Protein AF-H2YG01-F1 (afdb_monomer_lite)

InterPro domains:
  IPR002659 Glycosyl transferase, family 31 [PF01762] (1-134)

Secondary structure (DSSP, 8-state):
-HHHHHHS-TTSEEEEE-TT-EE-HHHHHHHHHHHHHHSPPPPSS--GGGSPPEEESS-EES-BPPP--TTSTT---TTT---SSBPSEE-SSEEEEEHHHHHHHHTTGGGS---S-HHHIIIIIIHHHTT--TTSEEE-TT-SSGGGTEE---TTHHHHHHHHHHHHHHHHHTTT------

Radius of gyration: 18.82 Å; chains: 1; bounding box: 49×39×58 Å

Foldseek 3Di:
DVCCLVPPDQQDKDKDFDPQWDFPVVLVVVLVVVLVVPQDPCDPDNDLARFWAKAQLQDKDQKDFAACDPVDPSHDHCVLPVDRIQHTWRQDGMIMGTSNLQVLLVVCVVVHDDDPRVRSSRNTVSSVVSVHHNVSYDYRDSDPHSCVRIPGGDVCVVVVVVVVVVVVVVVCVVPVDPPDDD

pLDDT: mean 83.7, std 13.43, range [32.69, 97.12]

Sequence (182 aa):
MDWVVRNIPSNFLFSTCDDNMVLNLDNFIMSITETVNRQKPASSTCEIADVFPFICVFSFRRSDPPSRDTNNPWSVHSQLYPPNVLPAHCQGGFYTTSVSTIRLVIEKATLTKVMSLDAVWISGIMRQKAGMDANSVIAAPAIDYPGELVRYVEQDIPNAMRKYWTKYSENLSKHNAFVRLR

Structure (mmCIF, N/CA/C/O backbone):
data_AF-H2YG01-F1
#
_entry.id   AF-H2YG01-F1
#
loop_
_atom_site.group_PDB
_atom_site.id
_atom_site.type_symbol
_atom_site.label_atom_id
_atom_site.label_alt_id
_atom_site.label_comp_id
_atom_site.label_asym_id
_atom_site.label_entity_id
_atom_site.label_seq_id
_atom_site.pdbx_PDB_ins_code
_atom_site.Cartn_x
_atom_site.Cartn_y
_atom_site.Cartn_z
_atom_site.occupancy
_atom_site.B_iso_or_equiv
_atom_site.auth_seq_id
_atom_site.auth_comp_id
_atom_site.auth_asym_id
_atom_site.auth_atom_id
_atom_site.pdbx_PDB_model_num
ATOM 1 N N . MET A 1 1 ? 2.442 -12.593 2.479 1.00 88.75 1 MET A N 1
ATOM 2 C CA . MET A 1 1 ? 1.528 -12.153 3.562 1.00 88.75 1 MET A CA 1
ATOM 3 C C . MET A 1 1 ? 0.838 -13.297 4.310 1.00 88.75 1 MET A C 1
ATOM 5 O O . MET A 1 1 ? 0.364 -13.048 5.407 1.00 88.75 1 MET A O 1
ATOM 9 N N . ASP A 1 2 ? 0.817 -14.538 3.800 1.00 91.38 2 ASP A N 1
ATOM 10 C CA . ASP A 1 2 ? 0.228 -15.696 4.510 1.00 91.38 2 ASP A CA 1
ATOM 11 C C . ASP A 1 2 ? 0.788 -15.888 5.936 1.00 91.38 2 ASP A C 1
ATOM 13 O O . ASP A 1 2 ? 0.030 -16.081 6.882 1.00 91.38 2 ASP A O 1
ATOM 17 N N . TRP A 1 3 ? 2.101 -15.696 6.122 1.00 94.38 3 TRP A N 1
ATOM 18 C CA . TRP A 1 3 ? 2.726 -15.721 7.449 1.00 94.38 3 TRP A CA 1
ATOM 19 C C . TRP A 1 3 ? 2.089 -14.728 8.437 1.00 94.38 3 TRP A C 1
ATOM 21 O O . TRP A 1 3 ? 1.821 -15.099 9.576 1.00 94.38 3 TRP A O 1
ATOM 31 N N . VAL A 1 4 ? 1.785 -13.497 8.006 1.00 93.75 4 VAL A N 1
ATOM 32 C CA . VAL A 1 4 ? 1.165 -12.467 8.864 1.00 93.75 4 VAL A CA 1
ATOM 33 C C . VAL A 1 4 ? -0.209 -12.933 9.333 1.00 93.75 4 VAL A C 1
ATOM 35 O O . VAL A 1 4 ? -0.510 -12.883 10.518 1.00 93.75 4 VAL A O 1
ATOM 38 N N . VAL A 1 5 ? -1.019 -13.462 8.417 1.00 93.94 5 VAL A N 1
ATOM 39 C CA . VAL A 1 5 ? -2.387 -13.916 8.711 1.00 93.94 5 VAL A CA 1
ATOM 40 C C . VAL A 1 5 ? -2.413 -15.113 9.665 1.00 93.94 5 VAL A C 1
ATOM 42 O O . VAL A 1 5 ? -3.367 -15.266 10.431 1.00 93.94 5 VAL A O 1
ATOM 45 N N . ARG A 1 6 ? -1.380 -15.962 9.637 1.00 95.31 6 ARG A N 1
ATOM 46 C CA . ARG A 1 6 ? -1.274 -17.139 10.511 1.00 95.31 6 ARG A CA 1
ATOM 47 C C . ARG A 1 6 ? -0.712 -16.833 11.895 1.00 95.31 6 ARG A C 1
ATOM 49 O O . ARG A 1 6 ? -1.054 -17.543 12.832 1.00 95.31 6 ARG A O 1
ATOM 56 N N . ASN A 1 7 ? 0.147 -15.821 12.015 1.00 97.12 7 ASN A N 1
ATOM 57 C CA . ASN A 1 7 ? 0.942 -15.606 13.228 1.00 97.12 7 ASN A CA 1
ATOM 58 C C . ASN A 1 7 ? 0.605 -14.314 13.976 1.00 97.12 7 ASN A C 1
ATOM 60 O O . ASN A 1 7 ? 0.961 -14.189 15.144 1.00 97.12 7 ASN A O 1
ATOM 64 N N . ILE A 1 8 ? -0.064 -13.355 13.334 1.00 96.06 8 ILE A N 1
ATOM 65 C CA . ILE A 1 8 ? -0.371 -12.055 13.931 1.00 96.06 8 ILE A CA 1
ATOM 66 C C . ILE A 1 8 ? -1.879 -11.960 14.214 1.00 96.06 8 ILE A C 1
ATOM 68 O O . ILE A 1 8 ? -2.687 -12.312 13.346 1.00 96.06 8 ILE A O 1
ATOM 72 N N . PRO A 1 9 ? -2.297 -11.489 15.406 1.00 94.06 9 PRO A N 1
ATOM 73 C CA . PRO A 1 9 ? -3.710 -11.320 15.723 1.00 94.06 9 PRO A CA 1
ATOM 74 C C . PRO A 1 9 ? -4.421 -10.357 14.763 1.00 94.06 9 PRO A C 1
ATOM 76 O O . PRO A 1 9 ? -3.862 -9.359 14.314 1.00 94.06 9 PRO A O 1
ATOM 79 N N . SER A 1 10 ? -5.691 -10.643 14.465 1.00 89.25 10 SER A N 1
ATOM 80 C CA . SER A 1 10 ? -6.473 -9.888 13.469 1.00 89.25 10 SER A CA 1
ATOM 81 C C . SER A 1 10 ? -6.698 -8.408 13.810 1.00 89.25 10 SER A C 1
AT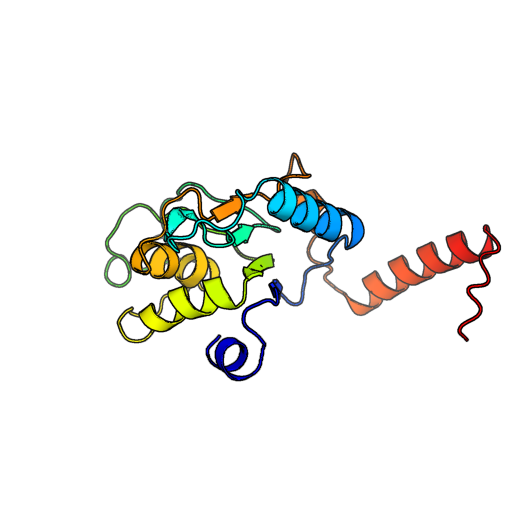OM 83 O O . SER A 1 10 ? -6.914 -7.609 12.902 1.00 89.25 10 SER A O 1
ATOM 85 N N . ASN A 1 11 ? -6.615 -8.042 15.091 1.00 87.25 11 ASN A N 1
ATOM 86 C CA . ASN A 1 11 ? -6.782 -6.679 15.598 1.00 87.25 11 ASN A CA 1
ATOM 87 C C . ASN A 1 11 ? -5.486 -5.845 15.577 1.00 87.25 11 ASN A C 1
ATOM 89 O O . ASN A 1 11 ? -5.469 -4.742 16.116 1.00 87.25 11 ASN A O 1
ATOM 93 N N . PHE A 1 12 ? -4.401 -6.361 14.997 1.00 93.75 12 PHE A N 1
ATOM 94 C CA . PHE A 1 12 ? -3.147 -5.627 14.834 1.00 93.75 12 PHE A CA 1
ATOM 95 C C . PHE A 1 12 ? -3.084 -4.941 13.470 1.00 93.75 12 PHE A C 1
ATOM 97 O O . PHE A 1 12 ? -3.775 -5.317 12.517 1.00 93.75 12 PHE A O 1
ATOM 104 N N . LEU A 1 13 ? -2.201 -3.949 13.372 1.00 94.06 13 LEU A N 1
ATOM 105 C CA . LEU A 1 13 ? -1.810 -3.359 12.099 1.00 94.06 13 LEU A CA 1
ATOM 106 C C . LEU A 1 13 ? -0.650 -4.143 11.481 1.00 94.06 13 LEU A C 1
ATOM 108 O O . LEU A 1 13 ? 0.249 -4.625 12.169 1.00 94.06 13 LEU A O 1
ATOM 112 N N . PHE A 1 14 ? -0.681 -4.241 10.162 1.00 94.38 14 PHE A N 1
ATOM 113 C CA . PHE A 1 14 ? 0.395 -4.713 9.315 1.00 94.38 14 PHE A CA 1
ATOM 114 C C . PHE A 1 14 ? 0.958 -3.522 8.542 1.00 94.38 14 PHE A C 1
ATOM 116 O O . PHE A 1 14 ? 0.211 -2.798 7.888 1.00 94.38 14 PHE A O 1
ATOM 123 N N . SER A 1 15 ? 2.278 -3.370 8.557 1.00 93.62 15 SER A N 1
ATOM 124 C CA . SER A 1 15 ? 2.981 -2.380 7.744 1.00 93.62 15 SER A CA 1
ATOM 125 C C . SER A 1 15 ? 4.077 -3.067 6.946 1.00 93.62 15 SER A C 1
ATOM 127 O O . SER A 1 15 ? 4.724 -3.987 7.446 1.00 93.62 15 SER A O 1
ATOM 129 N N . THR A 1 16 ? 4.296 -2.601 5.723 1.00 91.69 16 THR A N 1
ATOM 130 C CA . THR A 1 16 ? 5.446 -2.984 4.902 1.00 91.69 16 THR A CA 1
ATOM 131 C C . THR A 1 16 ? 6.163 -1.740 4.426 1.00 91.69 16 THR A C 1
ATOM 133 O O . THR A 1 16 ? 5.537 -0.699 4.219 1.00 91.69 16 THR A O 1
ATOM 136 N N . CYS A 1 17 ? 7.472 -1.865 4.269 1.00 89.25 17 CYS A N 1
ATOM 137 C CA . CYS A 1 17 ? 8.375 -0.772 3.974 1.00 89.25 17 CYS A CA 1
ATOM 138 C C . CYS A 1 17 ? 9.535 -1.312 3.139 1.00 89.25 17 CYS A C 1
ATOM 140 O O . CYS A 1 17 ? 10.057 -2.381 3.463 1.00 89.25 17 CYS A O 1
ATOM 142 N N . ASP A 1 18 ? 9.936 -0.574 2.111 1.00 86.94 18 ASP A N 1
ATOM 143 C CA . ASP A 1 18 ? 11.202 -0.818 1.426 1.00 86.94 18 ASP A CA 1
ATOM 144 C C . ASP A 1 18 ? 12.354 -0.529 2.398 1.00 86.94 18 ASP A C 1
ATOM 146 O O . ASP A 1 18 ? 12.253 0.322 3.287 1.00 86.94 18 ASP A O 1
ATOM 150 N N . ASP A 1 19 ? 13.459 -1.252 2.259 1.00 85.25 19 ASP A N 1
ATOM 151 C CA . ASP A 1 19 ? 14.594 -1.145 3.177 1.00 85.25 19 ASP A CA 1
ATOM 152 C C . ASP A 1 19 ? 15.344 0.184 3.057 1.00 85.25 19 ASP A C 1
ATOM 154 O O . ASP A 1 19 ? 16.091 0.538 3.958 1.00 85.25 19 ASP A O 1
ATOM 158 N N . ASN A 1 20 ? 15.103 0.949 1.997 1.00 79.50 20 ASN A N 1
ATOM 159 C CA . ASN A 1 20 ? 15.734 2.229 1.715 1.00 79.50 20 ASN A CA 1
ATOM 160 C C . ASN A 1 20 ? 14.915 3.444 2.178 1.00 79.50 20 ASN A C 1
ATOM 162 O O . ASN A 1 20 ? 15.154 4.555 1.720 1.00 79.50 20 ASN A O 1
ATOM 166 N N . MET A 1 21 ? 13.957 3.265 3.082 1.00 79.69 21 MET A N 1
ATOM 167 C CA . MET A 1 21 ? 13.022 4.315 3.489 1.00 79.69 21 MET A CA 1
ATOM 168 C C . MET A 1 21 ? 13.253 4.736 4.942 1.00 79.69 21 MET A C 1
ATOM 170 O O . MET A 1 21 ? 13.434 3.895 5.823 1.00 79.69 21 MET A O 1
ATOM 174 N N . VAL A 1 22 ? 13.182 6.041 5.222 1.00 79.81 22 VAL A N 1
ATOM 175 C CA . VAL A 1 22 ? 13.195 6.570 6.594 1.00 79.81 22 VAL A CA 1
ATOM 176 C C . VAL A 1 22 ? 11.828 7.155 6.923 1.00 79.81 22 VAL A C 1
ATOM 178 O O . VAL A 1 22 ? 11.348 8.062 6.249 1.00 79.81 22 VAL A O 1
ATOM 181 N N . LEU A 1 23 ? 11.202 6.659 7.986 1.00 80.81 23 LEU A N 1
ATOM 182 C CA . LEU A 1 23 ? 9.857 7.063 8.392 1.00 80.81 23 LEU A CA 1
ATOM 183 C C . LEU A 1 23 ? 9.897 8.101 9.522 1.00 80.81 23 LEU A C 1
ATOM 185 O O . LEU A 1 23 ? 10.588 7.913 10.525 1.00 80.81 23 LEU A O 1
ATOM 189 N N . ASN A 1 24 ? 9.094 9.159 9.408 1.00 83.31 24 ASN A N 1
ATOM 190 C CA . ASN A 1 24 ? 8.748 10.002 10.549 1.00 83.31 24 ASN A CA 1
ATOM 191 C C . ASN A 1 24 ? 7.654 9.313 11.383 1.00 83.31 24 ASN A C 1
ATOM 193 O O . ASN A 1 24 ? 6.474 9.355 11.027 1.00 83.31 24 ASN A O 1
ATOM 197 N N . LEU A 1 25 ? 8.054 8.670 12.484 1.00 83.75 25 LEU A N 1
ATOM 198 C CA . LEU A 1 25 ? 7.148 7.882 13.323 1.00 83.75 25 LEU A CA 1
ATOM 199 C C . LEU A 1 25 ? 6.029 8.712 13.962 1.00 83.75 25 LEU A C 1
ATOM 201 O O . LEU A 1 25 ? 4.904 8.223 14.022 1.00 83.75 25 LEU A O 1
ATOM 205 N N . ASP A 1 26 ? 6.293 9.951 14.378 1.00 84.31 26 ASP A N 1
ATOM 206 C CA . ASP A 1 26 ? 5.276 10.793 15.022 1.00 84.31 26 ASP A CA 1
ATOM 207 C C . ASP A 1 26 ? 4.147 11.123 14.038 1.00 84.31 26 ASP A C 1
ATOM 209 O O . ASP A 1 26 ? 2.970 10.871 14.313 1.00 84.31 26 ASP A O 1
ATOM 213 N N . ASN A 1 27 ? 4.505 11.577 12.833 1.00 85.06 27 ASN A N 1
ATOM 214 C CA . ASN A 1 27 ? 3.526 11.863 11.781 1.00 85.06 27 ASN A CA 1
ATOM 215 C C . ASN A 1 27 ? 2.791 10.590 11.324 1.00 85.06 27 ASN A C 1
ATOM 217 O O . ASN A 1 27 ? 1.603 10.631 10.984 1.00 85.06 27 ASN A O 1
ATOM 221 N N . PHE A 1 28 ? 3.478 9.445 11.316 1.00 88.19 28 PHE A N 1
ATOM 222 C CA . PHE A 1 28 ? 2.865 8.164 10.981 1.00 88.19 28 PHE A CA 1
ATOM 223 C C . PHE A 1 28 ? 1.828 7.733 12.027 1.00 88.19 28 PHE A C 1
ATOM 225 O O . PHE A 1 28 ? 0.712 7.355 11.665 1.00 88.19 28 PHE A O 1
ATOM 232 N N . ILE A 1 29 ? 2.148 7.854 13.318 1.00 89.81 29 ILE A N 1
ATOM 233 C CA . ILE A 1 29 ? 1.218 7.574 14.421 1.00 89.81 29 ILE A CA 1
ATOM 234 C C . ILE A 1 29 ? 0.010 8.511 14.352 1.00 89.81 29 ILE A C 1
ATOM 236 O O . ILE A 1 29 ? -1.125 8.052 14.501 1.00 89.81 29 ILE A O 1
ATOM 240 N N . MET A 1 30 ? 0.224 9.800 14.071 1.00 88.31 30 MET A N 1
ATOM 241 C CA . MET A 1 30 ? -0.867 10.755 13.857 1.00 88.31 30 MET A CA 1
ATOM 242 C C . MET A 1 30 ? -1.771 10.328 12.694 1.00 88.31 30 MET A C 1
ATOM 244 O O . MET A 1 30 ? -2.988 10.294 12.855 1.00 88.31 30 MET A O 1
ATOM 248 N N . SER A 1 31 ? -1.188 9.910 11.566 1.00 88.62 31 SER A N 1
ATOM 249 C CA . SER A 1 31 ? -1.932 9.443 10.386 1.00 88.62 31 SER A CA 1
ATOM 250 C C . SER A 1 31 ? -2.790 8.206 10.676 1.00 88.62 31 SER A C 1
ATOM 252 O O . SER A 1 31 ? -3.944 8.127 10.242 1.00 88.62 31 SER A O 1
ATOM 254 N N . ILE A 1 32 ? -2.253 7.239 11.429 1.00 91.00 32 ILE A N 1
ATOM 255 C CA . ILE A 1 32 ? -3.011 6.062 11.879 1.00 91.00 32 ILE A CA 1
ATOM 256 C C . ILE A 1 32 ? -4.147 6.493 12.805 1.00 91.00 32 ILE A C 1
ATOM 258 O O . ILE A 1 32 ? -5.289 6.095 12.593 1.00 91.00 32 ILE A O 1
ATOM 262 N N . THR A 1 33 ? -3.840 7.311 13.812 1.00 91.06 33 THR A N 1
ATOM 263 C CA . THR A 1 33 ? -4.806 7.758 14.827 1.00 91.06 33 THR A CA 1
ATOM 264 C C . THR A 1 33 ? -5.973 8.495 14.182 1.00 91.06 33 THR A C 1
ATOM 266 O O . THR A 1 33 ? -7.132 8.226 14.484 1.00 91.06 33 THR A O 1
ATOM 269 N N . GLU A 1 34 ? -5.685 9.383 13.236 1.00 90.19 34 GLU A N 1
ATOM 270 C CA . GLU A 1 34 ? -6.706 10.091 12.480 1.00 90.19 34 GLU A CA 1
ATOM 271 C C . GLU A 1 34 ? -7.557 9.146 11.624 1.00 90.19 34 GLU A C 1
ATOM 273 O O . GLU A 1 34 ? -8.778 9.287 11.584 1.00 90.19 34 GLU A O 1
ATOM 278 N N . THR A 1 35 ? -6.943 8.146 10.987 1.00 90.00 35 THR A N 1
ATOM 279 C CA . THR A 1 35 ? -7.685 7.137 10.217 1.00 90.00 35 THR A CA 1
ATOM 280 C C . THR A 1 35 ? -8.624 6.334 11.115 1.00 90.00 35 THR A C 1
ATOM 282 O O . THR A 1 35 ? -9.787 6.152 10.764 1.00 90.00 35 THR A O 1
ATOM 285 N N . VAL A 1 36 ? -8.151 5.909 12.291 1.00 88.31 36 VAL A N 1
ATOM 286 C CA . VAL A 1 36 ? -8.964 5.209 13.299 1.00 88.31 36 VAL A CA 1
ATOM 287 C C . VAL A 1 36 ? -10.129 6.087 13.758 1.00 88.31 36 VAL A C 1
ATOM 289 O O . VAL A 1 36 ? -11.264 5.627 13.767 1.00 88.31 36 VAL A O 1
ATOM 292 N N . ASN A 1 37 ? -9.882 7.361 14.068 1.00 87.69 37 ASN A N 1
ATOM 293 C CA . ASN A 1 37 ? -10.919 8.289 14.533 1.00 87.69 37 ASN A CA 1
ATOM 294 C C . ASN A 1 37 ? -11.983 8.594 13.469 1.00 87.69 37 ASN A C 1
ATOM 296 O O . ASN A 1 37 ? -13.122 8.910 13.808 1.00 87.69 37 ASN A O 1
ATOM 300 N N . ARG A 1 38 ? -11.620 8.527 12.183 1.00 85.31 38 ARG A N 1
ATOM 301 C CA . ARG A 1 38 ? -12.547 8.707 11.057 1.00 85.31 38 ARG A CA 1
ATOM 302 C C . ARG A 1 38 ? -13.345 7.442 10.737 1.00 85.31 38 ARG A C 1
ATOM 304 O O . ARG A 1 38 ? -14.335 7.536 10.010 1.00 85.31 38 ARG A O 1
ATOM 311 N N . GLN A 1 39 ? -12.930 6.272 11.227 1.00 78.88 39 GLN A N 1
ATOM 312 C CA . GLN A 1 39 ? -13.690 5.049 11.006 1.00 78.88 39 GLN A CA 1
ATOM 313 C C . GLN A 1 39 ? -15.030 5.122 11.732 1.00 78.88 39 GLN A C 1
ATOM 315 O O . GLN A 1 39 ? -15.127 5.548 12.884 1.00 78.88 39 GLN A O 1
ATOM 320 N N . LYS A 1 40 ? -16.085 4.687 11.040 1.00 71.81 40 LYS A N 1
ATOM 321 C CA . LYS A 1 40 ? -17.387 4.518 11.675 1.00 71.81 40 LYS A CA 1
ATOM 322 C C . LYS A 1 40 ? -17.283 3.429 12.750 1.00 71.81 40 LYS A C 1
ATOM 324 O O . LYS A 1 40 ? -16.489 2.498 12.592 1.00 71.81 40 LYS A O 1
ATOM 329 N N . PRO A 1 41 ? -18.083 3.515 13.826 1.00 68.00 41 PRO A N 1
ATOM 330 C CA . PRO A 1 41 ? -18.206 2.418 14.775 1.00 68.00 41 PRO A CA 1
ATOM 331 C C . PRO A 1 41 ? -18.548 1.130 14.029 1.00 68.00 41 PRO A C 1
ATOM 333 O O . PRO A 1 41 ? -19.344 1.169 13.089 1.00 68.00 41 PRO A O 1
ATOM 336 N N . ALA A 1 42 ? -17.963 0.009 14.457 1.00 61.88 42 ALA A N 1
ATOM 337 C CA . ALA A 1 42 ? -18.247 -1.290 13.866 1.00 61.88 42 ALA A CA 1
ATOM 338 C C . ALA A 1 42 ? -19.765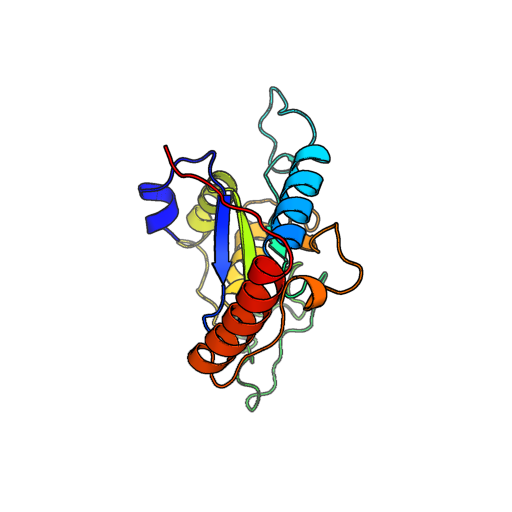 -1.527 13.838 1.00 61.88 42 ALA A C 1
ATOM 340 O O . ALA A 1 42 ? -20.422 -1.541 14.884 1.00 61.88 42 ALA A O 1
ATOM 341 N N . SER A 1 43 ? -20.320 -1.672 12.636 1.00 62.50 43 SER A N 1
ATOM 342 C CA . SER A 1 43 ? -21.713 -2.055 12.464 1.00 62.50 43 SER A CA 1
ATOM 343 C C . SER A 1 43 ? -21.925 -3.480 12.987 1.00 62.50 43 SER A C 1
ATOM 345 O O . SER A 1 43 ? -21.024 -4.321 12.963 1.00 62.50 43 SER A O 1
ATOM 347 N N . SER A 1 44 ? -23.146 -3.776 13.444 1.00 62.78 44 SER A N 1
ATOM 348 C CA . SER A 1 44 ? -23.569 -5.155 13.738 1.00 62.78 44 SER A CA 1
ATOM 349 C C . SER A 1 44 ? -23.499 -6.077 12.508 1.00 62.78 44 SER A C 1
ATOM 351 O O . SER A 1 44 ? -23.418 -7.296 12.652 1.00 62.78 44 SER A O 1
ATOM 353 N N . THR A 1 45 ? -23.487 -5.498 11.304 1.00 63.12 45 THR A N 1
ATOM 354 C CA . THR A 1 45 ? -23.169 -6.159 10.039 1.00 63.12 45 THR A CA 1
ATOM 355 C C . THR A 1 45 ? -21.731 -5.816 9.652 1.00 63.12 45 THR A C 1
ATOM 357 O O . THR A 1 45 ? -21.396 -4.651 9.493 1.00 63.12 45 THR A O 1
ATOM 360 N N . CYS A 1 46 ? -20.856 -6.815 9.505 1.00 62.75 46 CYS A N 1
ATOM 361 C CA . CYS A 1 46 ? -19.507 -6.579 8.983 1.00 62.75 46 CYS A CA 1
ATOM 362 C C . CYS A 1 46 ? -19.601 -6.350 7.470 1.00 62.75 46 CYS A C 1
ATOM 364 O O . CYS A 1 46 ? -19.608 -7.305 6.691 1.00 62.75 46 CYS A O 1
ATOM 366 N N . GLU A 1 47 ? -19.739 -5.094 7.052 1.00 69.12 47 GLU A N 1
ATOM 367 C CA . GLU A 1 47 ? -19.728 -4.746 5.637 1.00 69.12 47 GLU A CA 1
ATOM 368 C C . GLU A 1 47 ? -18.290 -4.580 5.148 1.00 69.12 47 GLU A C 1
ATOM 370 O O . GLU A 1 47 ? -17.413 -4.089 5.855 1.00 69.12 47 GLU A O 1
ATOM 375 N N . ILE A 1 48 ? -18.033 -4.956 3.893 1.00 67.69 48 ILE A N 1
ATOM 376 C CA . ILE A 1 48 ? -16.721 -4.737 3.263 1.00 67.69 48 ILE A CA 1
ATOM 377 C C . ILE A 1 48 ? -16.360 -3.238 3.241 1.00 67.69 48 ILE A C 1
ATOM 379 O O . ILE A 1 48 ? -15.183 -2.892 3.227 1.00 67.69 48 ILE A O 1
ATOM 383 N N . ALA A 1 49 ? -17.356 -2.349 3.285 1.00 66.25 49 ALA A N 1
ATOM 384 C CA . ALA A 1 49 ? -17.164 -0.906 3.403 1.00 66.25 49 ALA A CA 1
ATOM 385 C C . ALA A 1 49 ? -16.585 -0.462 4.765 1.00 66.25 49 ALA A C 1
ATOM 387 O O . ALA A 1 49 ? -16.029 0.631 4.850 1.00 66.25 49 ALA A O 1
ATOM 388 N N . ASP A 1 50 ? -16.669 -1.305 5.800 1.00 72.44 50 ASP A N 1
ATOM 389 C CA . ASP A 1 50 ? -16.209 -1.004 7.162 1.00 72.44 50 ASP A CA 1
ATOM 390 C C . ASP A 1 50 ? -14.780 -1.506 7.441 1.00 72.44 50 ASP A C 1
ATOM 392 O O . ASP A 1 50 ? -14.255 -1.340 8.545 1.00 72.44 50 ASP A O 1
ATOM 396 N N . VAL A 1 51 ? -14.116 -2.130 6.460 1.00 85.25 51 VAL A N 1
ATOM 397 C CA . VAL A 1 51 ? -12.746 -2.634 6.638 1.00 85.25 51 VAL A CA 1
ATOM 398 C C . VAL A 1 51 ? -11.756 -1.489 6.834 1.00 85.25 51 VAL A C 1
ATOM 400 O O . VAL A 1 51 ? -11.867 -0.420 6.231 1.00 85.25 51 VAL A O 1
ATOM 403 N N . PHE A 1 52 ? -10.733 -1.726 7.656 1.00 91.44 52 PHE A N 1
ATOM 404 C CA . PHE A 1 52 ? -9.643 -0.768 7.807 1.00 91.44 52 PHE A CA 1
ATOM 405 C C . PHE A 1 52 ? -8.930 -0.570 6.458 1.00 91.44 52 PHE A C 1
ATOM 407 O O . PHE A 1 52 ? -8.522 -1.567 5.846 1.00 91.44 52 PHE A O 1
ATOM 414 N N . PRO A 1 53 ? -8.771 0.672 5.967 1.00 93.75 53 PRO A N 1
ATOM 415 C CA . PRO A 1 53 ? -8.254 0.909 4.627 1.00 93.75 53 PRO A CA 1
ATOM 416 C C . PRO A 1 53 ? -6.762 0.572 4.522 1.00 93.75 53 PRO A C 1
ATOM 418 O O . PRO A 1 53 ? -6.049 0.418 5.517 1.00 93.75 53 PRO A O 1
ATOM 421 N N . PHE A 1 54 ? -6.263 0.485 3.293 1.00 95.50 54 PHE A N 1
ATOM 422 C CA . PHE A 1 54 ? -4.837 0.654 3.032 1.00 95.50 54 PHE A CA 1
ATOM 423 C C . PHE A 1 54 ? -4.487 2.137 3.141 1.00 95.50 54 PHE A C 1
ATOM 425 O O . PHE A 1 54 ? -5.014 2.958 2.393 1.00 95.50 54 PHE A O 1
ATOM 432 N N . ILE A 1 55 ? -3.586 2.476 4.056 1.00 94.19 55 ILE A N 1
ATOM 433 C CA . ILE A 1 55 ? -3.012 3.811 4.183 1.00 94.19 55 ILE A CA 1
ATOM 434 C C . ILE A 1 55 ? -1.710 3.829 3.383 1.00 94.19 55 ILE A C 1
ATOM 436 O O . ILE A 1 55 ? -0.730 3.169 3.744 1.00 94.19 55 ILE A O 1
ATOM 440 N N . CYS A 1 56 ? -1.704 4.583 2.291 1.00 93.25 56 CYS A N 1
ATOM 441 C CA . CYS A 1 56 ? -0.546 4.775 1.435 1.00 93.25 56 CYS A CA 1
ATOM 442 C C . CYS A 1 56 ? 0.334 5.876 2.015 1.00 93.25 56 CYS A C 1
ATOM 444 O O . CYS A 1 56 ? -0.019 7.056 1.976 1.00 93.25 56 CYS A O 1
ATOM 446 N N . VAL A 1 57 ? 1.474 5.468 2.566 1.00 89.81 57 VAL A N 1
ATOM 447 C CA . VAL A 1 57 ? 2.403 6.366 3.256 1.00 89.81 57 VAL A CA 1
ATOM 448 C C . VAL A 1 57 ? 3.366 7.002 2.263 1.00 89.81 57 VAL A C 1
ATOM 450 O O . VAL A 1 57 ? 3.604 8.196 2.356 1.00 89.81 57 VAL A O 1
ATOM 453 N N . PHE A 1 58 ? 3.878 6.242 1.286 1.00 87.12 58 PHE A N 1
ATOM 454 C CA . PHE A 1 58 ? 4.770 6.806 0.270 1.00 87.12 58 PHE A CA 1
ATOM 455 C C . PHE A 1 58 ? 4.026 7.552 -0.836 1.00 87.12 58 PHE A C 1
ATOM 457 O O . PHE A 1 58 ? 4.397 8.671 -1.167 1.00 87.12 58 PHE A O 1
ATOM 464 N N . SER A 1 59 ? 3.000 6.949 -1.443 1.00 88.19 59 SER A N 1
ATOM 465 C CA . SER A 1 59 ? 2.176 7.622 -2.451 1.00 88.19 59 SER A CA 1
ATOM 466 C C . SER A 1 59 ? 0.870 6.871 -2.707 1.00 88.19 59 SER A C 1
ATOM 468 O O . SER A 1 59 ? 0.851 5.645 -2.822 1.00 88.19 59 SER A O 1
ATOM 470 N N . PHE A 1 60 ? -0.233 7.613 -2.808 1.00 92.31 60 PHE A N 1
ATOM 471 C CA . PHE A 1 60 ? -1.527 7.100 -3.253 1.00 92.31 60 PHE A CA 1
ATOM 472 C C . PHE A 1 60 ? -1.753 7.434 -4.725 1.00 92.31 60 PHE A C 1
ATOM 474 O O . PHE A 1 60 ? -1.529 8.565 -5.162 1.00 92.31 60 PHE A O 1
ATOM 481 N N . ARG A 1 61 ? -2.285 6.469 -5.473 1.00 93.62 61 ARG A N 1
ATOM 482 C CA . ARG A 1 61 ? -2.691 6.643 -6.864 1.00 93.62 61 ARG A CA 1
ATOM 483 C C . ARG A 1 61 ? -4.134 6.217 -7.025 1.00 93.62 61 ARG A C 1
ATOM 485 O O . ARG A 1 61 ? -4.478 5.059 -6.800 1.00 93.62 61 ARG A O 1
ATOM 492 N N . ARG A 1 62 ? -4.991 7.154 -7.445 1.00 93.94 62 ARG A N 1
ATOM 493 C CA . ARG A 1 62 ? -6.404 6.860 -7.739 1.00 93.94 62 ARG A CA 1
ATOM 494 C C . ARG A 1 62 ? -6.543 5.950 -8.959 1.00 93.94 62 ARG A C 1
ATOM 496 O O . ARG A 1 62 ? -7.424 5.097 -8.991 1.00 93.94 62 ARG A O 1
ATOM 503 N N . SER A 1 63 ? -5.675 6.156 -9.940 1.00 92.81 63 SER A N 1
ATOM 504 C CA . SER A 1 63 ? -5.566 5.387 -11.172 1.00 92.81 63 SER A CA 1
ATOM 505 C C . SER A 1 63 ? -4.282 5.797 -11.879 1.00 92.81 63 SER A C 1
ATOM 507 O O . SER A 1 63 ? -3.997 6.990 -11.919 1.00 92.81 63 SER A O 1
ATOM 509 N N . ASP A 1 64 ? -3.587 4.849 -12.497 1.00 91.94 64 ASP A N 1
ATOM 510 C CA . ASP A 1 64 ? -2.450 5.124 -13.379 1.00 91.94 64 ASP A CA 1
ATOM 511 C C . ASP A 1 64 ? -2.530 4.237 -14.624 1.00 91.94 64 ASP A C 1
ATOM 513 O O . ASP A 1 64 ? -3.038 3.113 -14.540 1.00 91.94 64 ASP A O 1
ATOM 517 N N . PRO A 1 65 ? -2.012 4.677 -15.780 1.00 93.94 65 PRO A N 1
ATOM 518 C CA . PRO A 1 65 ? -1.752 3.753 -16.868 1.00 93.94 65 PRO A CA 1
ATOM 519 C C . PRO A 1 65 ? -0.635 2.775 -16.448 1.00 93.94 65 PRO A C 1
ATOM 521 O O . PRO A 1 65 ? 0.404 3.210 -15.944 1.00 93.94 65 PRO A O 1
ATOM 524 N N . PRO A 1 66 ? -0.790 1.456 -16.659 1.00 93.75 66 PRO A N 1
ATOM 525 C CA . PRO A 1 66 ? 0.321 0.531 -16.490 1.00 93.75 66 PRO A CA 1
ATOM 526 C C . PRO A 1 66 ? 1.410 0.869 -17.511 1.00 93.75 66 PRO A C 1
ATOM 528 O O . PRO A 1 66 ? 1.127 0.992 -18.705 1.00 93.75 66 PRO A O 1
ATOM 531 N N . SER A 1 67 ? 2.658 0.987 -17.056 1.00 93.88 67 SER A N 1
ATOM 532 C CA . SER A 1 67 ? 3.786 1.180 -17.967 1.00 93.88 67 SER A CA 1
ATOM 533 C C . SER A 1 67 ? 3.888 -0.008 -18.927 1.00 93.88 67 SER A C 1
ATOM 535 O O . SER A 1 67 ? 3.880 -1.165 -18.503 1.00 93.88 67 SER A O 1
ATOM 537 N N . ARG A 1 68 ? 3.947 0.272 -20.231 1.00 93.81 68 ARG A N 1
ATOM 538 C CA . ARG A 1 68 ? 4.109 -0.736 -21.297 1.00 93.81 68 ARG A CA 1
ATOM 539 C C . ARG A 1 68 ? 5.466 -0.647 -21.993 1.00 93.81 68 ARG A C 1
ATOM 541 O O . ARG A 1 68 ? 5.715 -1.397 -22.930 1.00 93.81 68 ARG A O 1
ATOM 548 N N . ASP A 1 69 ? 6.313 0.277 -21.553 1.00 93.88 69 ASP A N 1
ATOM 549 C CA . ASP A 1 69 ? 7.655 0.468 -22.091 1.00 93.88 69 ASP A CA 1
ATOM 550 C C . ASP A 1 69 ? 8.575 -0.649 -21.596 1.00 93.88 69 ASP A C 1
ATOM 552 O O . ASP A 1 69 ? 8.843 -0.743 -20.404 1.00 93.88 69 ASP A O 1
ATOM 556 N N . THR A 1 70 ? 9.088 -1.482 -22.497 1.00 90.12 70 THR A N 1
ATOM 557 C CA . THR A 1 70 ? 9.962 -2.611 -22.144 1.00 90.12 70 THR A CA 1
ATOM 558 C C . THR A 1 70 ? 11.295 -2.189 -21.524 1.00 90.12 70 THR A C 1
ATOM 560 O O . THR A 1 70 ? 11.955 -3.022 -20.911 1.00 90.12 70 THR A O 1
ATOM 563 N N . ASN A 1 71 ? 11.698 -0.920 -21.652 1.00 94.25 71 ASN A N 1
ATOM 564 C CA . ASN A 1 71 ? 12.895 -0.381 -20.997 1.00 94.25 71 ASN A CA 1
ATOM 565 C C . ASN A 1 71 ? 12.627 0.087 -19.561 1.00 94.25 71 ASN A C 1
ATOM 567 O O . ASN A 1 71 ? 13.556 0.425 -18.828 1.00 94.25 71 ASN A O 1
ATOM 571 N N . ASN A 1 72 ? 11.361 0.120 -19.150 1.00 91.69 72 ASN A N 1
ATOM 572 C CA . ASN A 1 72 ? 10.961 0.500 -17.812 1.00 91.69 72 ASN A CA 1
ATOM 573 C C . ASN A 1 72 ? 10.907 -0.755 -16.909 1.00 91.69 72 ASN A C 1
ATOM 575 O O . ASN A 1 72 ? 10.167 -1.696 -17.221 1.00 91.69 72 ASN A O 1
ATOM 579 N N . PRO A 1 73 ? 11.632 -0.783 -15.771 1.00 90.19 73 PRO A N 1
ATOM 580 C CA . PRO A 1 73 ? 11.649 -1.937 -14.865 1.00 90.19 73 PRO A CA 1
ATOM 581 C C . PRO A 1 73 ? 10.284 -2.228 -14.221 1.00 90.19 73 PRO A C 1
ATOM 583 O O . PRO A 1 73 ? 10.036 -3.343 -13.770 1.00 90.19 73 PRO A O 1
ATOM 586 N N . TRP A 1 74 ? 9.378 -1.249 -14.211 1.00 91.50 74 TRP A N 1
ATOM 587 C CA . TRP A 1 74 ? 8.004 -1.374 -13.720 1.00 91.50 74 TRP A CA 1
ATOM 588 C C . TRP A 1 74 ? 6.999 -1.682 -14.838 1.00 91.50 74 TRP A C 1
ATOM 590 O O . TRP A 1 74 ? 5.792 -1.494 -14.663 1.00 91.50 74 TRP A O 1
ATOM 600 N N . SER A 1 75 ? 7.469 -2.112 -16.010 1.00 93.12 75 SER A N 1
ATOM 601 C CA . SER A 1 75 ? 6.585 -2.445 -17.121 1.00 93.12 75 SER A CA 1
ATOM 602 C C . SER A 1 75 ? 5.787 -3.720 -16.873 1.00 93.12 75 SER A C 1
ATOM 604 O O . SER A 1 75 ? 6.244 -4.694 -16.272 1.00 93.12 75 SER A O 1
ATOM 606 N N . VAL A 1 76 ? 4.545 -3.709 -17.349 1.00 91.50 76 VAL A N 1
ATOM 607 C CA . VAL A 1 76 ? 3.636 -4.850 -17.288 1.00 91.50 76 VAL A CA 1
ATOM 608 C C . VAL A 1 76 ? 3.174 -5.145 -18.701 1.00 91.50 76 VAL A C 1
ATOM 610 O O . VAL A 1 76 ? 2.588 -4.290 -19.363 1.00 91.50 76 VAL A O 1
ATOM 613 N N . HIS A 1 77 ? 3.379 -6.370 -19.177 1.00 90.19 77 HIS A N 1
ATOM 614 C CA . HIS A 1 77 ? 2.855 -6.775 -20.479 1.00 90.19 77 HIS A CA 1
ATOM 615 C C . HIS A 1 77 ? 1.322 -6.830 -20.474 1.00 90.19 77 HIS A C 1
ATOM 617 O O . HIS A 1 77 ? 0.700 -7.281 -19.509 1.00 90.19 77 HIS A O 1
ATOM 623 N N . SER A 1 78 ? 0.699 -6.432 -21.585 1.00 90.62 78 SER A N 1
ATOM 624 C CA . SER A 1 78 ? -0.760 -6.493 -21.768 1.00 90.62 78 SER A CA 1
ATOM 625 C C . SER A 1 78 ? -1.319 -7.911 -21.614 1.00 90.62 78 SER A C 1
ATOM 627 O O . SER A 1 78 ? -2.430 -8.086 -21.134 1.00 90.62 78 SER A O 1
ATOM 629 N N . GLN A 1 79 ? -0.531 -8.941 -21.927 1.00 89.62 79 GLN A N 1
ATOM 630 C CA . GLN A 1 79 ? -0.910 -10.339 -21.699 1.00 89.62 79 GLN A CA 1
ATOM 631 C C . GLN A 1 79 ? -0.988 -10.718 -20.208 1.00 89.62 79 GLN A C 1
ATOM 633 O O . GLN A 1 79 ? -1.712 -11.640 -19.840 1.00 89.62 79 GLN A O 1
ATOM 638 N N . LEU A 1 80 ? -0.228 -10.039 -19.341 1.00 87.06 80 LEU A N 1
ATOM 639 C CA . LEU A 1 80 ? -0.247 -10.267 -17.891 1.00 87.06 80 LEU A CA 1
ATOM 640 C C . LEU A 1 80 ? -1.335 -9.441 -17.207 1.00 87.06 80 LEU A C 1
ATOM 642 O O . LEU A 1 80 ? -1.986 -9.928 -16.286 1.00 87.06 80 LEU A O 1
ATOM 646 N N . TYR A 1 81 ? -1.542 -8.215 -17.682 1.00 91.25 81 TYR A N 1
ATOM 647 C CA . TYR A 1 81 ? -2.589 -7.320 -17.213 1.00 91.25 81 TYR A CA 1
ATOM 648 C C . TYR A 1 81 ? -3.212 -6.590 -18.412 1.00 91.25 81 TYR A C 1
ATOM 650 O O . TYR A 1 81 ? -2.675 -5.561 -18.835 1.00 91.25 81 TYR A O 1
ATOM 658 N N . PRO A 1 82 ? -4.312 -7.120 -18.981 1.00 92.06 82 PRO A N 1
ATOM 659 C CA . PRO A 1 82 ? -4.976 -6.528 -20.143 1.00 92.06 82 PRO A CA 1
ATOM 660 C C . PRO A 1 82 ? -5.545 -5.116 -19.946 1.00 92.06 82 PRO A C 1
ATOM 662 O O . PRO A 1 82 ? -5.465 -4.339 -20.896 1.00 92.06 82 PRO A O 1
ATOM 665 N N . PRO A 1 83 ? -6.105 -4.739 -18.775 1.00 93.81 83 PRO A N 1
ATOM 666 C CA . PRO A 1 83 ? -6.682 -3.409 -18.610 1.00 93.81 83 PRO A CA 1
ATOM 667 C C . PRO A 1 83 ? -5.663 -2.287 -18.833 1.00 93.81 83 PRO A C 1
ATOM 669 O O . PRO A 1 83 ? -4.484 -2.414 -18.506 1.00 93.81 83 PRO A O 1
ATOM 672 N N . ASN A 1 84 ? -6.138 -1.155 -19.352 1.00 95.19 84 ASN A N 1
ATOM 673 C CA . ASN A 1 84 ? -5.309 0.024 -19.633 1.00 95.19 84 ASN A CA 1
ATOM 674 C C . ASN A 1 84 ? -5.174 0.978 -18.442 1.00 95.19 84 ASN A C 1
ATOM 676 O O . ASN A 1 84 ? -4.562 2.033 -18.569 1.00 95.19 84 ASN A O 1
ATOM 680 N N . VAL A 1 85 ? -5.761 0.626 -17.300 1.00 95.62 85 VAL A N 1
ATOM 681 C CA . VAL A 1 85 ? -5.777 1.452 -16.096 1.00 95.62 85 VAL A CA 1
ATOM 682 C C . VAL A 1 85 ? -5.581 0.541 -14.896 1.00 95.62 85 VAL A C 1
ATOM 684 O O . VAL A 1 85 ? -6.286 -0.458 -14.758 1.00 95.62 85 VAL A O 1
ATOM 687 N N . LEU A 1 86 ? -4.621 0.883 -14.045 1.00 95.38 86 LEU A N 1
ATOM 688 C CA . LEU A 1 86 ? -4.428 0.271 -12.740 1.00 95.38 86 LEU A CA 1
ATOM 689 C C . LEU A 1 86 ? -5.521 0.759 -11.775 1.00 95.38 86 LEU A C 1
ATOM 691 O O . LEU A 1 86 ? -5.876 1.941 -11.807 1.00 95.38 86 LEU A O 1
ATOM 695 N N . PRO A 1 87 ? -6.046 -0.111 -10.894 1.00 95.94 87 PRO A N 1
ATOM 696 C CA . PRO A 1 87 ? -7.007 0.298 -9.875 1.00 95.94 87 PRO A CA 1
ATOM 697 C C . PRO A 1 87 ? -6.367 1.265 -8.872 1.00 95.94 87 PRO A C 1
ATOM 699 O O . PRO A 1 87 ? -5.143 1.383 -8.804 1.00 95.94 87 PRO A O 1
ATOM 702 N N . ALA A 1 88 ? -7.195 1.907 -8.044 1.00 96.56 88 ALA A N 1
ATOM 703 C CA . ALA A 1 88 ? -6.702 2.687 -6.913 1.00 96.56 88 ALA A CA 1
ATOM 704 C C . ALA A 1 88 ? -5.794 1.821 -6.024 1.00 96.56 88 ALA A C 1
ATOM 706 O O . ALA A 1 88 ? -6.191 0.706 -5.659 1.00 96.56 88 ALA A O 1
ATOM 707 N N . HIS A 1 89 ? -4.594 2.317 -5.721 1.00 95.94 89 HIS A N 1
ATOM 708 C CA . HIS A 1 89 ? -3.534 1.561 -5.056 1.00 95.94 89 HIS A CA 1
ATOM 709 C C . HIS A 1 89 ? -2.552 2.473 -4.306 1.00 95.94 89 HIS A C 1
ATOM 711 O O . HIS A 1 89 ? -2.464 3.679 -4.556 1.00 95.94 89 HIS A O 1
ATOM 717 N N . CYS A 1 90 ? -1.777 1.869 -3.408 1.00 94.56 90 CYS A N 1
ATOM 718 C CA . CYS A 1 90 ? -0.555 2.460 -2.884 1.00 94.56 90 CYS A CA 1
ATOM 719 C C . CYS A 1 90 ? 0.586 2.193 -3.857 1.00 94.56 90 CYS A C 1
ATOM 721 O O . CYS A 1 90 ? 0.869 1.042 -4.192 1.00 94.56 90 CYS A O 1
ATOM 723 N N . GLN A 1 91 ? 1.238 3.251 -4.315 1.00 89.06 91 GLN A N 1
ATOM 724 C CA . GLN A 1 91 ? 2.445 3.148 -5.115 1.00 89.06 91 GLN A CA 1
ATOM 725 C C . GLN A 1 91 ? 3.628 2.978 -4.162 1.00 89.06 91 GLN A C 1
ATOM 727 O O . GLN A 1 91 ? 3.896 3.920 -3.433 1.00 89.06 91 GLN A O 1
ATOM 732 N N . GLY A 1 92 ? 4.293 1.811 -4.206 1.00 83.19 92 GLY A N 1
ATOM 733 C CA . GLY A 1 92 ? 5.615 1.473 -3.633 1.00 83.19 92 GLY A CA 1
ATOM 734 C C . GLY A 1 92 ? 5.939 1.930 -2.202 1.00 83.19 92 GLY A C 1
ATOM 735 O O . GLY A 1 92 ? 5.117 2.528 -1.513 1.00 83.19 92 GLY A O 1
ATOM 736 N N . GLY A 1 93 ? 7.165 1.666 -1.748 1.00 85.56 93 GLY A N 1
ATOM 737 C CA . GLY A 1 93 ? 7.782 2.369 -0.626 1.00 85.56 93 GLY A CA 1
ATOM 738 C C . GLY A 1 93 ? 7.270 1.996 0.764 1.00 85.56 93 GLY A C 1
ATOM 739 O O . GLY A 1 93 ? 8.015 1.457 1.572 1.00 85.56 93 GLY A O 1
ATOM 740 N N . PHE A 1 94 ? 6.026 2.349 1.089 1.00 91.06 94 PHE A N 1
ATOM 741 C CA . PHE A 1 94 ? 5.427 2.077 2.393 1.00 91.06 94 PHE A CA 1
ATOM 742 C C . PHE A 1 94 ? 3.899 2.121 2.324 1.00 91.06 94 PHE A C 1
ATOM 744 O O . PHE A 1 94 ? 3.305 3.109 1.872 1.00 91.06 94 PHE A O 1
ATOM 751 N N . TYR A 1 95 ? 3.250 1.098 2.878 1.00 94.00 95 TYR A N 1
ATOM 752 C CA . TYR A 1 95 ? 1.830 1.152 3.228 1.00 94.00 95 TYR A CA 1
ATOM 753 C C . TYR A 1 95 ? 1.534 0.392 4.522 1.00 94.00 95 TYR A C 1
ATOM 755 O O . TYR A 1 95 ? 2.267 -0.515 4.922 1.00 94.00 95 TYR A O 1
ATOM 763 N N . THR A 1 96 ? 0.426 0.754 5.166 1.00 95.06 96 THR A N 1
ATOM 764 C CA . THR A 1 96 ? -0.087 0.067 6.356 1.00 95.06 96 THR A CA 1
ATOM 765 C C . THR A 1 96 ? -1.576 -0.234 6.220 1.00 95.06 96 THR A C 1
ATOM 767 O O . THR A 1 96 ? -2.301 0.469 5.520 1.00 95.06 96 THR A O 1
ATOM 770 N N . THR A 1 97 ? -2.042 -1.303 6.852 1.00 95.62 97 THR A N 1
ATOM 771 C CA . THR A 1 97 ? -3.463 -1.649 6.975 1.00 95.62 97 THR A CA 1
ATOM 772 C C . THR A 1 97 ? -3.662 -2.589 8.170 1.00 95.62 97 THR A C 1
ATOM 774 O O . THR A 1 97 ? -2.715 -2.872 8.897 1.00 95.62 97 THR A O 1
ATOM 777 N N . SER A 1 98 ? -4.869 -3.097 8.402 1.00 94.62 98 SER A N 1
ATOM 778 C CA . SER A 1 98 ? -5.112 -4.085 9.457 1.00 94.62 98 SER A CA 1
ATOM 779 C C . SER A 1 98 ? -4.819 -5.5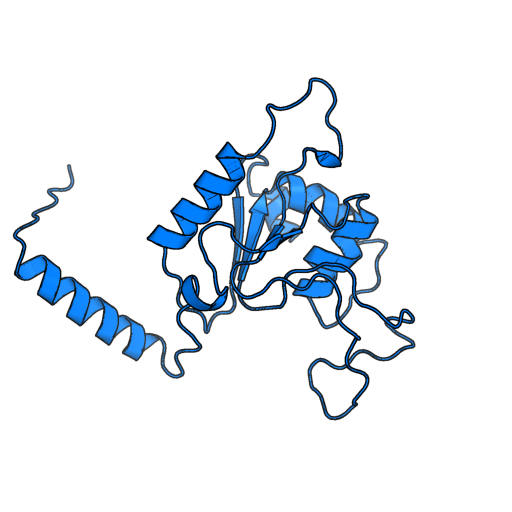17 8.997 1.00 94.62 98 SER A C 1
ATOM 781 O O . SER A 1 98 ? -4.948 -5.861 7.818 1.00 94.62 98 SER A O 1
ATOM 783 N N . VAL A 1 99 ? -4.467 -6.398 9.934 1.00 94.94 99 VAL A N 1
ATOM 784 C CA . VAL A 1 99 ? -4.281 -7.831 9.649 1.00 94.94 99 VAL A CA 1
ATOM 785 C C . VAL A 1 99 ? -5.589 -8.482 9.182 1.00 94.94 99 VAL A C 1
ATOM 787 O O . VAL A 1 99 ? -5.554 -9.376 8.333 1.00 94.94 99 VAL A O 1
ATOM 790 N N . SER A 1 100 ? -6.746 -8.030 9.676 1.00 92.62 100 SER A N 1
ATOM 791 C CA . SER A 1 100 ? -8.050 -8.480 9.176 1.00 92.62 100 SER A CA 1
ATOM 792 C C . SER A 1 100 ? -8.265 -8.100 7.706 1.00 92.62 100 SER A C 1
ATOM 794 O O . SER A 1 100 ? -8.681 -8.955 6.924 1.00 92.62 100 SER A O 1
ATOM 796 N N . THR A 1 101 ? -7.876 -6.892 7.284 1.00 93.88 101 THR A N 1
ATOM 797 C CA . THR A 1 101 ? -7.885 -6.490 5.866 1.00 93.88 101 THR A CA 1
ATOM 798 C C . THR A 1 101 ? -6.960 -7.383 5.036 1.00 93.88 101 THR A C 1
ATOM 800 O O . THR A 1 101 ? -7.375 -7.904 4.000 1.00 93.88 101 THR A O 1
ATOM 803 N N . ILE A 1 102 ? -5.730 -7.646 5.501 1.00 95.31 102 ILE A N 1
ATOM 804 C CA . ILE A 1 102 ? -4.787 -8.538 4.798 1.00 95.31 102 ILE A CA 1
ATOM 805 C C . ILE A 1 102 ? -5.351 -9.951 4.624 1.00 95.31 102 ILE A C 1
ATOM 807 O O . ILE A 1 102 ? -5.143 -10.551 3.569 1.00 95.31 102 ILE A O 1
ATOM 811 N N . ARG A 1 103 ? -6.084 -10.482 5.611 1.00 94.06 103 ARG A N 1
ATOM 812 C CA . ARG A 1 103 ? -6.739 -11.796 5.510 1.00 94.06 103 ARG A CA 1
ATOM 813 C C . ARG A 1 103 ? -7.701 -11.852 4.321 1.00 94.06 103 ARG A C 1
ATOM 815 O O . ARG A 1 103 ? -7.576 -12.747 3.493 1.00 94.06 103 ARG A O 1
ATOM 822 N N . LEU A 1 104 ? -8.577 -10.856 4.187 1.00 92.75 104 LEU A N 1
ATOM 823 C CA . LEU A 1 104 ? -9.535 -10.771 3.077 1.00 92.75 104 LEU A CA 1
ATOM 824 C C . LEU A 1 104 ? -8.837 -10.661 1.712 1.00 92.75 104 LEU A C 1
ATOM 826 O O . LEU A 1 104 ? -9.272 -11.260 0.728 1.00 92.75 104 LEU A O 1
ATOM 830 N N . VAL A 1 105 ? -7.739 -9.901 1.650 1.00 94.06 1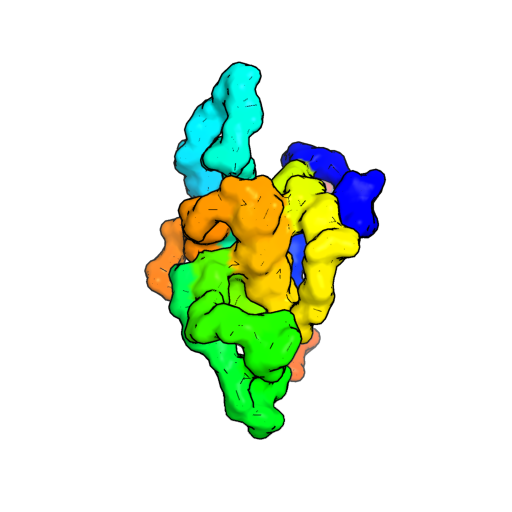05 VAL A N 1
ATOM 831 C CA . VAL A 1 105 ? -6.967 -9.700 0.418 1.00 94.06 105 VAL A CA 1
ATOM 832 C C . VAL A 1 105 ? -6.207 -10.969 0.017 1.00 94.06 105 VAL A C 1
ATOM 834 O O . VAL A 1 105 ? -6.260 -11.373 -1.147 1.00 94.06 105 VAL A O 1
ATOM 837 N N . ILE A 1 106 ? -5.517 -11.630 0.952 1.00 92.62 106 ILE A N 1
ATOM 838 C CA . ILE A 1 106 ? -4.654 -12.778 0.631 1.00 92.62 106 ILE A CA 1
ATOM 839 C C . ILE A 1 106 ? -5.451 -14.030 0.252 1.00 92.62 106 ILE A C 1
ATOM 841 O O . ILE A 1 106 ? -4.962 -14.842 -0.529 1.00 92.62 106 ILE A O 1
ATOM 845 N N . GLU A 1 107 ? -6.698 -14.161 0.711 1.00 91.81 107 GLU A N 1
ATOM 846 C CA . GLU A 1 107 ? -7.621 -15.207 0.249 1.00 91.81 107 GLU A CA 1
ATOM 847 C C . GLU A 1 107 ? -7.854 -15.158 -1.269 1.00 91.81 107 GLU A C 1
ATOM 849 O O . GLU A 1 107 ? -8.188 -16.171 -1.883 1.00 91.81 107 GLU A O 1
ATOM 854 N N . LYS A 1 108 ? -7.644 -13.999 -1.908 1.00 93.00 108 LYS A N 1
ATOM 855 C CA . LYS A 1 108 ? -7.761 -13.844 -3.366 1.00 93.00 108 LYS A CA 1
ATOM 856 C C . LYS A 1 108 ? -6.477 -14.181 -4.119 1.00 93.00 108 LYS A C 1
ATOM 858 O O . LYS A 1 108 ? -6.516 -14.253 -5.350 1.00 93.00 108 LYS A O 1
ATOM 863 N N . ALA A 1 109 ? -5.361 -14.414 -3.428 1.00 88.69 109 ALA A N 1
ATOM 864 C CA . ALA A 1 109 ? -4.070 -14.683 -4.059 1.00 88.69 109 ALA A CA 1
ATOM 865 C C . ALA A 1 109 ? -4.054 -16.010 -4.828 1.00 88.69 109 ALA A C 1
ATOM 867 O O . ALA A 1 109 ? -3.486 -16.077 -5.912 1.00 88.69 109 ALA A O 1
ATOM 868 N N . THR A 1 110 ? -4.737 -17.045 -4.329 1.00 84.44 110 THR A N 1
ATOM 869 C CA . THR A 1 110 ? -4.820 -18.362 -4.994 1.00 84.44 110 THR A CA 1
ATOM 870 C C . THR A 1 1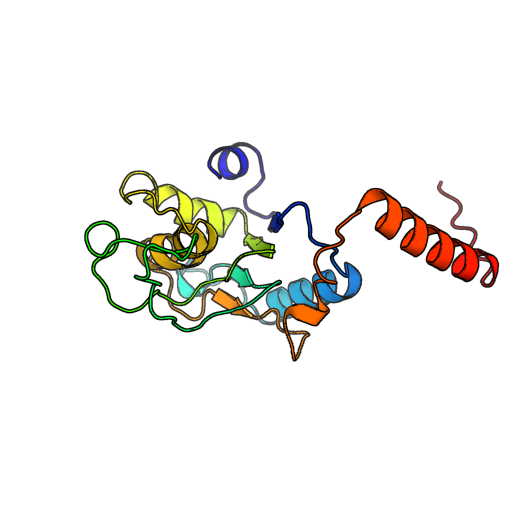10 ? -5.541 -18.308 -6.343 1.00 84.44 110 THR A C 1
ATOM 872 O O . THR A 1 110 ? -5.290 -19.136 -7.213 1.00 84.44 110 THR A O 1
ATOM 875 N N . LEU A 1 111 ? -6.409 -17.310 -6.537 1.00 86.19 111 LEU A N 1
ATOM 876 C CA . LEU A 1 111 ? -7.219 -17.104 -7.743 1.00 86.19 111 LEU A CA 1
ATOM 877 C C . LEU A 1 111 ? -6.705 -15.945 -8.612 1.00 86.19 111 LEU A C 1
ATOM 879 O O . LEU A 1 111 ? -7.372 -15.506 -9.556 1.00 86.19 111 LEU A O 1
ATOM 883 N N . THR A 1 112 ? -5.547 -15.377 -8.274 1.00 86.69 112 THR A N 1
ATOM 884 C CA . THR A 1 112 ? -5.024 -14.182 -8.934 1.00 86.69 112 THR A CA 1
ATOM 885 C C . THR A 1 112 ? -3.611 -14.432 -9.405 1.00 86.69 112 THR A C 1
ATOM 887 O O . THR A 1 112 ? -2.708 -14.664 -8.611 1.00 86.69 112 THR A O 1
ATOM 890 N N . LYS A 1 113 ? -3.412 -14.332 -10.722 1.00 86.94 113 LYS A N 1
ATOM 891 C CA . LYS A 1 113 ? -2.078 -14.376 -11.312 1.00 86.94 113 LYS A CA 1
ATOM 892 C C . LYS A 1 113 ? -1.199 -13.310 -10.657 1.00 86.94 113 LYS A C 1
ATOM 894 O O . LYS A 1 113 ? -1.613 -12.155 -10.536 1.00 86.94 113 LYS A O 1
ATOM 899 N N . VAL A 1 114 ? -0.015 -13.720 -10.218 1.00 85.00 114 VAL A N 1
ATOM 900 C CA . VAL A 1 114 ? 0.972 -12.821 -9.615 1.00 85.00 114 VAL A CA 1
ATOM 901 C C . VAL A 1 114 ? 1.416 -11.789 -10.653 1.00 85.00 114 VAL A C 1
ATOM 903 O O . VAL A 1 114 ? 1.616 -12.122 -11.824 1.00 85.00 114 VAL A O 1
ATOM 906 N N . MET A 1 115 ? 1.548 -10.538 -10.219 1.00 86.81 115 MET A N 1
ATOM 907 C CA . MET A 1 115 ? 2.055 -9.421 -11.014 1.00 86.81 115 MET A CA 1
ATOM 908 C C . MET A 1 115 ? 3.330 -8.878 -10.362 1.00 86.81 115 MET A C 1
ATOM 910 O O . MET A 1 115 ? 3.454 -8.914 -9.142 1.00 86.81 115 MET A O 1
ATOM 914 N N . SER A 1 116 ? 4.262 -8.371 -11.172 1.00 86.38 116 SER A N 1
ATOM 915 C CA . SER A 1 116 ? 5.559 -7.842 -10.718 1.00 86.38 116 SER A CA 1
ATOM 9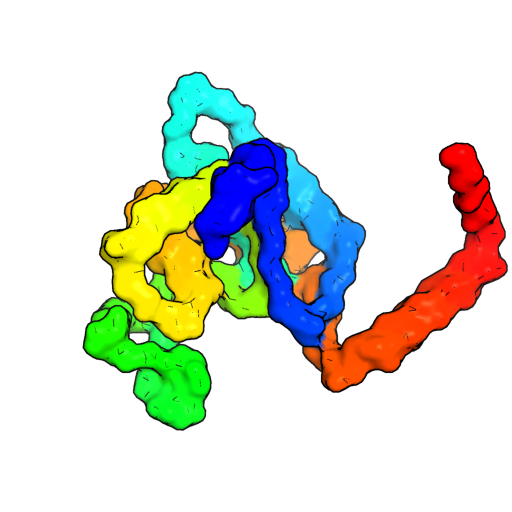16 C C . SER A 1 116 ? 5.451 -6.588 -9.848 1.00 86.38 116 SER A C 1
ATOM 918 O O . SER A 1 116 ? 6.337 -6.332 -9.043 1.00 86.38 116 SER A O 1
ATOM 920 N N . LEU A 1 117 ? 4.372 -5.814 -9.991 1.00 92.19 117 LEU A N 1
ATOM 921 C CA . LEU A 1 117 ? 4.105 -4.632 -9.172 1.00 92.19 117 LEU A CA 1
ATOM 922 C C . LEU A 1 117 ? 3.357 -5.057 -7.906 1.00 92.19 117 LEU A C 1
ATOM 924 O O . LEU A 1 117 ? 2.128 -5.036 -7.870 1.00 92.19 117 LEU A O 1
ATOM 928 N N . ASP A 1 118 ? 4.086 -5.479 -6.884 1.00 91.75 118 ASP A N 1
ATOM 929 C CA . ASP A 1 118 ? 3.553 -6.038 -5.639 1.00 91.75 118 ASP A CA 1
ATOM 930 C C . ASP A 1 118 ? 2.564 -5.103 -4.918 1.00 91.75 118 ASP A C 1
ATOM 932 O O . ASP A 1 118 ? 1.462 -5.527 -4.564 1.00 91.75 118 ASP A O 1
ATOM 936 N N . ALA A 1 119 ? 2.893 -3.817 -4.775 1.00 93.00 119 ALA A N 1
ATOM 937 C CA . ALA A 1 119 ? 2.043 -2.832 -4.116 1.00 93.00 119 ALA A CA 1
ATOM 938 C C . ALA A 1 119 ? 0.714 -2.653 -4.871 1.00 93.00 119 ALA A C 1
ATOM 940 O O . ALA A 1 119 ? -0.355 -2.648 -4.256 1.00 93.00 119 ALA A O 1
ATOM 941 N N . VAL A 1 120 ? 0.761 -2.623 -6.208 1.00 95.12 120 VAL A N 1
ATOM 942 C CA . VAL A 1 120 ? -0.424 -2.580 -7.085 1.00 95.12 120 VAL A CA 1
ATOM 943 C C . VAL A 1 120 ? -1.203 -3.894 -7.019 1.00 95.12 120 VAL A C 1
ATOM 945 O O . VAL A 1 120 ? -2.435 -3.902 -6.994 1.00 95.12 120 VAL A O 1
ATOM 948 N N . TRP A 1 121 ? -0.502 -5.025 -6.988 1.00 94.50 121 TRP A N 1
ATOM 949 C CA . TRP A 1 121 ? -1.104 -6.350 -6.930 1.00 94.50 121 TRP A CA 1
ATOM 950 C C . TRP A 1 121 ? -1.889 -6.535 -5.629 1.00 94.50 121 TRP A C 1
ATOM 952 O O . TRP A 1 121 ? -3.028 -6.993 -5.668 1.00 94.50 121 TRP A O 1
ATOM 962 N N . ILE A 1 122 ? -1.332 -6.104 -4.497 1.00 95.00 122 ILE A N 1
ATOM 963 C CA . ILE A 1 122 ? -1.928 -6.244 -3.165 1.00 95.00 122 ILE A CA 1
ATOM 964 C C . ILE A 1 122 ? -3.008 -5.189 -2.922 1.00 95.00 122 ILE A C 1
ATOM 966 O O . ILE A 1 122 ? -4.183 -5.531 -2.779 1.00 95.00 122 ILE A O 1
ATOM 970 N N . SER A 1 123 ? -2.622 -3.913 -2.900 1.00 95.81 123 SER A N 1
ATOM 971 C CA . SER A 1 123 ? -3.511 -2.806 -2.517 1.00 95.81 123 SER A CA 1
ATOM 972 C C . SER A 1 123 ? -4.448 -2.362 -3.641 1.00 95.81 123 SER A C 1
ATOM 974 O O . SER A 1 123 ? -5.387 -1.612 -3.400 1.00 95.81 123 SER A O 1
ATOM 976 N N . GLY A 1 124 ? -4.220 -2.821 -4.870 1.00 95.44 124 GLY A N 1
ATOM 977 C CA . GLY A 1 124 ? -5.065 -2.532 -6.021 1.00 95.44 124 GLY A CA 1
ATOM 978 C C . GLY A 1 124 ? -5.896 -3.738 -6.440 1.00 95.44 124 GLY A C 1
ATOM 979 O O . GLY A 1 124 ? -7.098 -3.801 -6.184 1.00 95.44 124 GLY A O 1
ATOM 980 N N . ILE A 1 125 ? -5.251 -4.700 -7.105 1.00 95.06 125 ILE A N 1
ATOM 981 C CA . ILE A 1 125 ? -5.924 -5.822 -7.779 1.00 95.06 125 ILE A CA 1
ATOM 982 C C . ILE A 1 125 ? -6.588 -6.769 -6.776 1.00 95.06 125 ILE A C 1
ATOM 984 O O . ILE A 1 125 ? -7.781 -7.049 -6.893 1.00 95.06 125 ILE A O 1
ATOM 988 N N . MET A 1 126 ? -5.838 -7.290 -5.802 1.00 95.12 126 MET A N 1
ATOM 989 C CA . MET A 1 126 ? -6.373 -8.248 -4.832 1.00 95.12 126 MET A CA 1
ATOM 990 C C . MET A 1 126 ? -7.396 -7.591 -3.905 1.00 95.12 126 MET A C 1
ATOM 992 O O . MET A 1 126 ? -8.453 -8.173 -3.677 1.00 95.12 126 MET A O 1
ATOM 996 N N . ARG A 1 127 ? -7.138 -6.355 -3.459 1.00 94.94 127 ARG A N 1
ATOM 997 C CA . ARG A 1 127 ? -8.103 -5.518 -2.731 1.00 94.94 127 ARG A CA 1
ATOM 998 C C . ARG A 1 127 ? -9.440 -5.409 -3.482 1.00 94.94 127 ARG A C 1
ATOM 1000 O O . ARG A 1 127 ? -10.488 -5.712 -2.920 1.00 94.94 127 ARG A O 1
ATOM 1007 N N . GLN A 1 128 ? -9.416 -5.059 -4.770 1.00 93.81 128 GLN A N 1
ATOM 1008 C CA . GLN A 1 128 ? -10.633 -4.968 -5.587 1.00 93.81 128 GLN A CA 1
ATOM 1009 C C . GLN A 1 128 ? -11.336 -6.327 -5.736 1.00 93.81 128 GLN A C 1
ATOM 1011 O O . GLN A 1 128 ? -12.557 -6.413 -5.628 1.00 93.81 128 GLN A O 1
ATOM 1016 N N . LYS A 1 129 ? -10.579 -7.412 -5.934 1.00 93.56 129 LYS A N 1
ATOM 1017 C CA . LYS A 1 129 ? -11.129 -8.779 -5.980 1.00 93.56 129 LYS A CA 1
ATOM 1018 C C . LYS A 1 129 ? -11.707 -9.253 -4.644 1.00 93.56 129 LYS A C 1
ATOM 1020 O O . LYS A 1 129 ? -12.527 -10.168 -4.635 1.00 93.56 129 LYS A O 1
ATOM 1025 N N . ALA A 1 130 ? -11.296 -8.656 -3.528 1.00 93.12 130 ALA A N 1
ATOM 1026 C CA . ALA A 1 130 ? -11.897 -8.870 -2.215 1.00 93.12 130 ALA A CA 1
ATOM 1027 C C . ALA A 1 130 ? -13.230 -8.115 -2.039 1.00 93.12 130 ALA A C 1
ATOM 1029 O O . ALA A 1 130 ? -13.826 -8.191 -0.972 1.00 93.12 130 ALA A O 1
ATOM 1030 N N . GLY A 1 131 ? -13.715 -7.424 -3.079 1.00 92.19 131 GLY A N 1
ATOM 1031 C CA . GLY A 1 131 ? -14.976 -6.678 -3.069 1.00 92.19 131 GLY A CA 1
ATOM 1032 C C . GLY A 1 131 ? -14.850 -5.261 -2.513 1.00 92.19 131 GLY A C 1
ATOM 1033 O O . GLY A 1 131 ? -15.853 -4.568 -2.385 1.00 92.19 131 GLY A O 1
ATOM 1034 N N . MET A 1 132 ? -13.636 -4.821 -2.182 1.00 92.62 132 MET A N 1
ATOM 1035 C CA . MET A 1 132 ? -13.396 -3.503 -1.605 1.00 92.62 132 MET A CA 1
ATOM 1036 C C . MET A 1 132 ? -13.325 -2.433 -2.708 1.00 92.62 132 MET A C 1
ATOM 1038 O O . MET A 1 132 ? -12.767 -2.654 -3.791 1.00 92.62 132 MET A O 1
ATOM 1042 N N . ASP A 1 133 ? -13.834 -1.233 -2.437 1.00 91.19 133 ASP A N 1
ATOM 1043 C CA . ASP A 1 133 ? -13.919 -0.135 -3.409 1.00 91.19 133 ASP A CA 1
ATOM 1044 C C . ASP A 1 133 ? -12.705 0.813 -3.365 1.00 91.19 133 ASP A C 1
ATOM 1046 O O . ASP A 1 133 ? -11.835 0.706 -2.507 1.00 91.19 133 ASP A O 1
ATOM 1050 N N . ALA A 1 134 ? -12.625 1.783 -4.275 1.00 91.25 134 ALA A N 1
ATOM 1051 C CA . ALA A 1 134 ? -11.496 2.719 -4.317 1.00 91.25 134 ALA A CA 1
ATOM 1052 C C . ALA A 1 134 ? -11.323 3.596 -3.055 1.00 91.25 134 ALA A C 1
ATOM 1054 O O . ALA A 1 134 ? -10.302 4.268 -2.954 1.00 91.25 134 ALA A O 1
ATOM 1055 N N . ASN A 1 135 ? -12.282 3.615 -2.123 1.00 89.31 135 ASN A N 1
ATOM 1056 C CA . ASN A 1 135 ? -12.199 4.372 -0.871 1.00 89.31 135 ASN A CA 1
ATOM 1057 C C . ASN A 1 135 ? -11.556 3.555 0.263 1.00 89.31 135 ASN A C 1
ATOM 1059 O O . ASN A 1 135 ? -11.095 4.123 1.246 1.00 89.31 135 ASN A O 1
ATOM 1063 N N . SER A 1 136 ? -11.438 2.234 0.097 1.00 92.50 136 SER A N 1
ATOM 1064 C CA . SER A 1 136 ? -10.662 1.346 0.984 1.00 92.50 136 SER A CA 1
ATOM 1065 C C . SER A 1 136 ? -9.135 1.461 0.818 1.00 92.50 136 SER A C 1
ATOM 1067 O O . SER A 1 136 ? -8.376 0.658 1.363 1.00 92.50 136 SER A O 1
ATOM 1069 N N . VAL A 1 137 ? -8.668 2.445 0.051 1.00 94.00 137 VAL A N 1
ATOM 1070 C CA . VAL A 1 137 ? -7.258 2.801 -0.110 1.00 94.00 137 VAL A CA 1
ATOM 1071 C C . VAL A 1 137 ? -7.148 4.322 -0.146 1.00 94.00 137 VAL A C 1
ATOM 1073 O O . VAL A 1 137 ? -7.836 4.986 -0.918 1.00 94.00 137 VAL A O 1
ATOM 1076 N N . ILE A 1 138 ? -6.323 4.883 0.729 1.00 92.31 138 ILE A N 1
ATOM 1077 C CA . ILE A 1 138 ? -6.273 6.323 0.976 1.00 92.31 138 ILE A CA 1
ATOM 1078 C C . ILE A 1 138 ? -4.833 6.806 1.072 1.00 92.31 138 ILE A C 1
ATOM 1080 O O . ILE A 1 138 ? -3.944 6.070 1.497 1.00 92.31 138 ILE A O 1
ATOM 1084 N N . ALA A 1 139 ? -4.608 8.068 0.717 1.00 91.12 139 ALA A N 1
ATOM 1085 C CA . ALA A 1 139 ? -3.405 8.762 1.154 1.00 91.12 139 ALA A CA 1
ATOM 1086 C C . ALA A 1 139 ? -3.429 8.896 2.682 1.00 91.12 139 ALA A C 1
ATOM 1088 O O . ALA A 1 139 ? -4.502 9.032 3.279 1.00 91.12 139 ALA A O 1
ATOM 1089 N N . ALA A 1 140 ? -2.259 8.860 3.313 1.00 89.69 140 ALA A N 1
ATOM 1090 C CA . ALA A 1 140 ? -2.169 9.159 4.732 1.00 89.69 140 ALA A CA 1
ATOM 1091 C C . ALA A 1 140 ? -2.730 10.570 5.027 1.00 89.69 140 ALA A C 1
ATOM 1093 O O . ALA A 1 140 ? -2.314 11.531 4.382 1.00 89.69 140 ALA A O 1
ATOM 1094 N N . PRO A 1 141 ? -3.696 10.705 5.954 1.00 80.00 141 PRO A N 1
ATOM 1095 C CA . PRO A 1 141 ? -4.547 11.893 6.047 1.00 80.00 141 PRO A CA 1
ATOM 1096 C C . PRO A 1 141 ? -3.874 13.133 6.644 1.00 80.00 141 PRO A C 1
ATOM 1098 O O . PRO A 1 141 ? -4.360 14.235 6.408 1.00 80.00 141 PRO A O 1
ATOM 1101 N N . ALA A 1 142 ? -2.776 12.971 7.385 1.00 68.12 142 ALA A N 1
ATOM 1102 C CA . ALA A 1 142 ? -2.155 14.057 8.141 1.00 68.12 142 ALA A CA 1
ATOM 1103 C C . ALA A 1 142 ? -1.184 14.927 7.311 1.00 68.12 142 ALA A C 1
ATOM 1105 O O . ALA A 1 142 ? -0.366 15.639 7.892 1.00 68.12 142 ALA A O 1
ATOM 1106 N N . ILE A 1 143 ? -1.169 14.778 5.981 1.00 63.34 143 ILE A N 1
ATOM 1107 C CA . ILE A 1 143 ? -0.038 15.172 5.134 1.00 63.34 143 ILE A CA 1
ATOM 1108 C C . ILE A 1 143 ? -0.531 15.677 3.766 1.00 63.34 143 ILE A C 1
ATOM 1110 O O . ILE A 1 143 ? -1.219 14.949 3.048 1.00 63.34 143 ILE A O 1
ATOM 1114 N N . ASP A 1 144 ? -0.108 16.880 3.368 1.00 61.72 144 ASP A N 1
ATOM 1115 C CA . ASP A 1 144 ? -0.437 17.467 2.057 1.00 61.72 144 ASP A CA 1
ATOM 1116 C C . ASP A 1 144 ? 0.370 16.827 0.907 1.00 61.72 144 ASP A C 1
ATOM 1118 O O . ASP A 1 144 ? -0.095 16.762 -0.233 1.00 61.72 144 ASP A O 1
ATOM 1122 N N . TYR A 1 145 ? 1.568 16.305 1.205 1.00 62.44 145 TYR A N 1
ATOM 1123 C CA . TYR A 1 145 ? 2.455 15.635 0.247 1.00 62.44 145 TYR A CA 1
ATOM 1124 C C . TYR A 1 145 ? 3.001 14.315 0.810 1.00 62.44 145 TYR A C 1
ATOM 1126 O O . TYR A 1 145 ? 3.787 14.353 1.752 1.00 62.44 145 TYR A O 1
ATOM 1134 N N . PRO A 1 146 ? 2.691 13.143 0.223 1.00 57.94 146 PRO A N 1
ATOM 1135 C CA . PRO A 1 146 ? 3.069 11.825 0.761 1.00 57.94 146 PRO A CA 1
ATOM 1136 C C . PRO A 1 146 ? 4.551 11.649 1.177 1.00 57.94 146 PRO A C 1
ATOM 1138 O O . PRO A 1 146 ? 4.860 10.915 2.113 1.00 57.94 146 PRO A O 1
ATOM 1141 N N . GLY A 1 147 ? 5.474 12.394 0.558 1.00 60.75 147 GLY A N 1
ATOM 1142 C CA . GLY A 1 147 ? 6.890 12.450 0.945 1.00 60.75 147 GLY A CA 1
ATOM 1143 C C . GLY A 1 147 ? 7.197 13.123 2.295 1.00 60.75 147 GLY A C 1
ATOM 1144 O O . GLY A 1 147 ? 8.354 13.183 2.684 1.00 60.75 147 GLY A O 1
ATOM 1145 N N . GLU A 1 148 ? 6.219 13.645 3.034 1.00 68.94 148 GLU A N 1
ATOM 1146 C CA . GLU A 1 148 ? 6.455 14.189 4.381 1.00 68.94 148 GLU A CA 1
ATOM 1147 C C . GLU A 1 148 ? 6.462 13.104 5.470 1.00 68.94 148 GLU A C 1
ATOM 1149 O O . GLU A 1 148 ? 7.073 13.294 6.527 1.00 68.94 148 GLU A O 1
ATOM 1154 N N . LEU A 1 149 ? 5.824 11.949 5.227 1.00 70.38 149 LEU A N 1
ATOM 1155 C CA . LEU A 1 149 ? 5.936 10.788 6.122 1.00 70.38 149 LEU A CA 1
ATOM 1156 C C . LEU A 1 149 ? 7.241 10.044 5.917 1.00 70.38 149 LEU A C 1
ATOM 1158 O O . LEU A 1 149 ? 7.784 9.481 6.866 1.00 70.38 149 LEU A O 1
ATOM 1162 N N . VAL A 1 150 ? 7.741 10.054 4.686 1.00 69.75 150 VAL A N 1
ATOM 1163 C CA . VAL A 1 150 ? 8.955 9.352 4.305 1.00 69.75 150 VAL A CA 1
ATOM 1164 C C . VAL A 1 150 ? 10.032 10.360 3.948 1.00 69.75 150 VAL A C 1
ATOM 1166 O O . VAL A 1 150 ? 9.972 11.012 2.912 1.00 69.75 150 VAL A O 1
ATOM 1169 N N . ARG A 1 151 ? 11.101 10.407 4.737 1.00 68.69 151 ARG A N 1
ATOM 1170 C CA . ARG A 1 151 ? 12.340 11.041 4.288 1.00 68.69 151 ARG A CA 1
ATOM 1171 C C . ARG A 1 151 ? 13.035 10.077 3.318 1.00 68.69 151 ARG A C 1
ATOM 1173 O O . ARG A 1 151 ? 13.272 8.924 3.664 1.00 68.69 151 ARG A O 1
ATOM 1180 N N . TYR A 1 152 ? 13.245 10.553 2.088 1.00 67.00 152 TYR A N 1
ATOM 1181 C CA . TYR A 1 152 ? 13.727 9.814 0.911 1.00 67.00 152 TYR A CA 1
ATOM 1182 C C . TYR A 1 152 ? 14.917 8.863 1.142 1.00 67.00 152 TYR A C 1
ATOM 1184 O O . TYR A 1 152 ? 15.679 9.013 2.091 1.00 67.00 152 TYR A O 1
ATOM 1192 N N . VAL A 1 153 ? 15.080 7.962 0.162 1.00 60.22 153 VAL A N 1
ATOM 1193 C CA . VAL A 1 153 ? 16.191 7.028 -0.100 1.00 60.22 153 VAL A CA 1
ATOM 1194 C C . VAL A 1 153 ? 17.543 7.513 0.419 1.00 60.22 153 VAL A C 1
ATOM 1196 O O . VAL A 1 153 ? 18.254 8.268 -0.247 1.00 60.22 153 VAL A O 1
ATOM 1199 N N . GLU A 1 154 ? 17.928 7.024 1.593 1.00 63.84 154 GLU A N 1
ATOM 1200 C CA . GLU A 1 154 ? 19.286 7.200 2.095 1.00 63.84 154 GLU A CA 1
ATOM 1201 C C . GLU A 1 154 ? 20.189 6.177 1.401 1.00 63.84 154 GLU A C 1
ATOM 1203 O O . GLU A 1 154 ? 20.055 4.972 1.604 1.00 63.84 154 GLU A O 1
ATOM 1208 N N . GLN A 1 155 ? 21.120 6.649 0.565 1.00 66.75 155 GLN A N 1
ATOM 1209 C CA . GLN A 1 155 ? 22.077 5.773 -0.135 1.00 66.75 155 GLN A CA 1
ATOM 1210 C C . GLN A 1 155 ? 22.983 5.002 0.839 1.00 66.75 155 GLN A C 1
ATOM 1212 O O . GLN A 1 155 ? 23.466 3.920 0.521 1.00 66.75 155 GLN A O 1
ATOM 1217 N N . ASP A 1 156 ? 23.203 5.564 2.029 1.00 75.56 156 ASP A N 1
ATOM 1218 C CA . ASP A 1 156 ? 23.951 4.964 3.131 1.00 75.56 156 ASP A CA 1
ATOM 1219 C C . ASP A 1 156 ? 23.129 5.114 4.414 1.00 75.56 156 ASP A C 1
ATOM 1221 O O . ASP A 1 156 ? 23.328 6.031 5.218 1.00 75.56 156 ASP A O 1
ATOM 1225 N N . ILE A 1 157 ? 22.160 4.211 4.579 1.00 70.38 157 ILE A N 1
ATOM 1226 C CA . ILE A 1 157 ? 21.263 4.167 5.739 1.00 70.38 157 ILE A CA 1
ATOM 1227 C C . ILE A 1 157 ? 22.050 4.146 7.057 1.00 70.38 157 ILE A C 1
ATOM 1229 O O . ILE A 1 157 ? 21.707 4.932 7.942 1.00 70.38 157 ILE A O 1
ATOM 1233 N N . PRO A 1 158 ? 23.118 3.335 7.236 1.00 76.69 158 PRO A N 1
ATOM 1234 C CA . PRO A 1 158 ? 23.914 3.383 8.462 1.00 76.69 158 PRO A CA 1
ATOM 1235 C C . PRO A 1 158 ? 24.465 4.777 8.784 1.00 76.69 158 PRO A C 1
ATOM 1237 O O . PRO A 1 158 ? 24.444 5.208 9.940 1.00 76.69 158 PRO A O 1
ATOM 1240 N N . ASN A 1 159 ? 24.971 5.501 7.786 1.00 78.94 159 ASN A N 1
ATOM 1241 C CA . ASN A 1 159 ? 25.487 6.852 7.980 1.00 78.94 159 ASN A CA 1
ATOM 1242 C C . ASN A 1 159 ? 24.372 7.875 8.218 1.00 78.94 159 ASN A C 1
ATOM 1244 O O . ASN A 1 159 ? 24.510 8.736 9.086 1.00 78.94 159 ASN A O 1
ATOM 1248 N N . ALA A 1 160 ? 23.253 7.760 7.506 1.00 74.12 160 ALA A N 1
ATOM 1249 C CA . ALA A 1 160 ? 22.079 8.589 7.734 1.00 74.12 160 ALA A CA 1
ATOM 1250 C C . ALA A 1 160 ? 21.546 8.418 9.161 1.00 74.12 160 ALA A C 1
ATOM 1252 O O . ALA A 1 160 ? 21.411 9.399 9.890 1.00 74.12 160 ALA A O 1
ATOM 1253 N N . MET A 1 161 ? 21.362 7.173 9.609 1.00 72.31 161 MET A N 1
ATOM 1254 C CA . MET A 1 161 ? 20.957 6.844 10.977 1.00 72.31 161 MET A CA 1
ATOM 1255 C C . MET A 1 161 ? 21.936 7.402 12.007 1.00 72.31 161 MET A C 1
ATOM 1257 O O . MET A 1 161 ? 21.496 8.004 12.984 1.00 72.31 161 MET A O 1
ATOM 1261 N N . ARG A 1 162 ? 23.254 7.292 11.775 1.00 79.62 162 ARG A N 1
ATOM 1262 C CA . ARG A 1 162 ? 24.258 7.944 12.632 1.00 79.62 162 ARG A CA 1
ATOM 1263 C C . ARG A 1 162 ? 24.048 9.453 12.698 1.00 79.62 162 ARG A C 1
ATOM 1265 O O . ARG A 1 162 ? 23.963 9.985 13.795 1.00 79.62 162 ARG A O 1
ATOM 1272 N N . LYS A 1 163 ? 23.906 10.142 11.563 1.00 80.19 163 LYS A N 1
ATOM 1273 C CA . LYS A 1 163 ? 23.687 11.600 11.528 1.00 80.19 163 LYS A CA 1
ATOM 1274 C C . LYS A 1 163 ? 22.405 12.011 12.254 1.00 80.19 163 LYS A C 1
ATOM 1276 O O . LYS A 1 163 ? 22.436 12.953 13.047 1.00 80.19 163 LYS A O 1
ATOM 1281 N N . TYR A 1 164 ? 21.294 11.312 12.006 1.00 73.56 164 TYR A N 1
ATOM 1282 C CA . TYR A 1 164 ? 20.020 11.582 12.672 1.00 73.56 164 TYR A CA 1
ATOM 1283 C C . TYR A 1 164 ? 20.128 11.356 14.177 1.00 73.56 164 TYR A C 1
ATOM 1285 O O . TYR A 1 164 ? 19.724 12.225 14.950 1.00 73.56 164 TYR A O 1
ATOM 1293 N N . TRP A 1 165 ? 20.724 10.238 14.595 1.00 76.50 165 TRP A N 1
ATOM 1294 C CA . TRP A 1 165 ? 20.880 9.909 16.006 1.00 76.50 165 TRP A CA 1
ATOM 1295 C C . TRP A 1 165 ? 21.830 10.865 16.722 1.00 76.50 165 TRP A C 1
ATOM 1297 O O . TRP A 1 165 ? 21.504 11.328 17.809 1.00 76.50 165 TRP A O 1
ATOM 1307 N N . THR A 1 166 ? 22.955 11.237 16.105 1.00 81.19 166 THR A N 1
ATOM 1308 C CA . THR A 1 166 ? 23.879 12.239 16.651 1.00 81.19 166 THR A CA 1
ATOM 1309 C C . THR A 1 166 ? 23.151 13.561 16.869 1.00 81.19 166 THR A C 1
ATOM 1311 O O . THR A 1 166 ? 23.103 14.041 17.999 1.00 81.19 166 THR A O 1
ATOM 1314 N N . LYS A 1 167 ? 22.463 14.088 15.849 1.00 76.44 167 LYS A N 1
ATOM 1315 C CA . LYS A 1 167 ? 21.698 15.340 15.961 1.00 76.44 167 LYS A CA 1
ATOM 1316 C C . LYS A 1 167 ? 20.590 15.265 17.017 1.00 76.44 167 LYS A C 1
ATOM 1318 O O . LYS A 1 167 ? 20.381 16.218 17.763 1.00 76.44 167 LYS A O 1
ATOM 1323 N N . TYR A 1 168 ? 19.871 14.146 17.087 1.00 74.25 168 TYR A N 1
ATOM 1324 C CA . TYR A 1 168 ? 18.841 13.928 18.102 1.00 74.25 168 TYR A CA 1
ATOM 1325 C C . TYR A 1 168 ? 19.443 13.871 19.513 1.00 74.25 168 TYR A C 1
ATOM 1327 O O . TYR A 1 168 ? 18.964 14.560 20.410 1.00 74.25 168 TYR A O 1
ATOM 1335 N N . SER A 1 169 ? 20.538 13.131 19.697 1.00 75.25 169 SER A N 1
ATOM 1336 C CA . SER A 1 169 ? 21.242 13.005 20.977 1.00 75.25 169 SER A CA 1
ATOM 1337 C C . SER A 1 169 ? 21.833 14.333 21.462 1.00 75.25 169 SER A C 1
ATOM 1339 O O . SER A 1 169 ? 21.759 14.634 22.649 1.00 75.25 169 SER A O 1
ATOM 1341 N N . GLU A 1 170 ? 22.337 15.169 20.551 1.00 79.12 170 GLU A N 1
ATOM 1342 C CA . GLU A 1 170 ? 22.810 16.527 20.844 1.00 79.12 170 GLU A CA 1
ATOM 1343 C C . GLU A 1 170 ? 21.672 17.473 21.245 1.00 79.12 170 GLU A C 1
ATOM 1345 O O . GLU A 1 170 ? 21.874 18.399 22.027 1.00 79.12 170 GLU A O 1
ATOM 1350 N N . ASN A 1 171 ? 20.466 17.263 20.714 1.00 72.94 171 ASN A N 1
ATOM 1351 C CA . ASN A 1 171 ? 19.290 18.029 21.117 1.00 72.94 171 ASN A CA 1
ATOM 1352 C C . ASN A 1 171 ? 18.738 17.548 22.466 1.00 72.94 171 ASN A C 1
ATOM 1354 O O . ASN A 1 171 ? 18.355 18.375 23.290 1.00 72.94 171 ASN A O 1
ATOM 1358 N N . LEU A 1 172 ? 18.762 16.238 22.731 1.00 66.06 172 LEU A N 1
ATOM 1359 C CA . LEU A 1 172 ? 18.415 15.674 24.037 1.00 66.06 172 LEU A CA 1
ATOM 1360 C C . LEU A 1 172 ? 19.400 16.099 25.133 1.00 66.06 172 LEU A C 1
ATOM 1362 O O . LEU A 1 172 ? 18.978 16.418 26.238 1.00 66.06 172 LEU A O 1
ATOM 1366 N N . SER A 1 173 ? 20.704 16.156 24.852 1.00 61.03 173 SER A N 1
ATOM 1367 C CA . SER A 1 173 ? 21.702 16.583 25.845 1.00 61.03 173 SER A CA 1
ATOM 1368 C C . SER A 1 173 ? 21.581 18.065 26.214 1.00 61.03 173 SER A C 1
ATOM 1370 O O . SER A 1 173 ? 21.934 18.458 27.323 1.00 61.03 173 SER A O 1
ATOM 1372 N N . LYS A 1 174 ? 21.016 18.888 25.323 1.00 62.09 174 LYS A N 1
ATOM 1373 C CA . LYS A 1 174 ? 20.660 20.289 25.600 1.00 62.09 174 LYS A CA 1
ATOM 1374 C C . LYS A 1 174 ? 19.373 20.435 26.409 1.00 62.09 174 LYS A C 1
ATOM 1376 O O . LYS A 1 174 ? 19.109 21.516 26.932 1.00 62.09 174 LYS A O 1
ATOM 1381 N N . HIS A 1 175 ? 18.540 19.403 26.480 1.00 57.25 175 HIS A N 1
ATOM 1382 C CA . HIS A 1 175 ? 17.253 19.413 27.168 1.00 57.25 175 HIS A CA 1
ATOM 1383 C C . HIS A 1 175 ? 17.234 18.238 28.139 1.00 57.25 175 HIS A C 1
ATOM 1385 O O . HIS A 1 175 ? 16.690 17.199 27.799 1.00 57.25 175 HIS A O 1
ATOM 1391 N N . ASN A 1 176 ? 17.865 18.394 29.313 1.00 48.66 176 ASN A N 1
ATOM 1392 C CA . ASN A 1 176 ? 17.968 17.395 30.390 1.00 48.66 176 ASN A CA 1
ATOM 1393 C C . ASN A 1 176 ? 16.668 16.585 30.602 1.00 48.66 176 ASN A C 1
ATOM 1395 O O . ASN A 1 176 ? 15.864 16.890 31.480 1.00 48.66 176 ASN A O 1
ATOM 1399 N N . ALA A 1 177 ? 16.480 15.523 29.827 1.00 49.84 177 ALA A N 1
ATOM 1400 C CA . ALA A 1 177 ? 15.360 14.607 29.919 1.00 49.84 177 ALA A CA 1
ATOM 1401 C C . ALA A 1 177 ? 15.937 13.243 30.285 1.00 49.84 177 ALA A C 1
ATOM 1403 O O . ALA A 1 177 ? 16.142 12.365 29.450 1.00 49.84 177 ALA A O 1
ATOM 1404 N N . PHE A 1 178 ? 16.249 13.085 31.569 1.00 46.69 178 PHE A N 1
ATOM 1405 C CA . PHE A 1 178 ? 16.551 11.781 32.136 1.00 46.69 178 PHE A CA 1
ATOM 1406 C C . PHE A 1 178 ? 15.251 10.974 32.200 1.00 46.69 178 PHE A C 1
ATOM 1408 O O . PHE A 1 178 ? 14.482 11.091 33.154 1.00 46.69 178 PHE A O 1
ATOM 1415 N N . VAL A 1 179 ? 15.000 10.138 31.193 1.00 46.69 179 VAL A N 1
ATOM 1416 C CA . VAL A 1 179 ? 14.005 9.068 31.310 1.00 46.69 179 VAL A CA 1
ATOM 1417 C C . VAL A 1 179 ? 14.646 7.950 32.123 1.00 46.69 179 VAL A C 1
ATOM 1419 O O . VAL A 1 179 ? 15.459 7.170 31.632 1.00 46.69 179 VAL A O 1
ATOM 1422 N N . ARG A 1 180 ? 14.315 7.908 33.414 1.00 32.69 180 ARG A N 1
ATOM 1423 C CA . ARG A 1 180 ? 14.704 6.823 34.314 1.00 32.69 180 ARG A CA 1
ATOM 1424 C C . ARG A 1 180 ? 13.779 5.638 34.034 1.00 32.69 180 ARG A C 1
ATOM 1426 O O . ARG A 1 180 ? 12.610 5.679 34.411 1.00 32.69 180 ARG A O 1
ATOM 1433 N N . LEU A 1 181 ? 14.284 4.612 33.355 1.00 35.53 181 LEU A N 1
ATOM 1434 C CA . LEU A 1 181 ? 13.571 3.341 33.220 1.00 35.53 181 LEU A CA 1
ATOM 1435 C C . LEU A 1 181 ? 13.466 2.698 34.615 1.00 35.53 181 LEU A C 1
ATOM 1437 O O . LEU A 1 181 ? 14.473 2.599 35.321 1.00 35.53 181 LEU A O 1
ATOM 1441 N N . ARG A 1 182 ? 12.239 2.362 35.028 1.00 39.72 182 ARG A N 1
ATOM 1442 C CA . ARG A 1 182 ? 11.959 1.502 36.186 1.00 39.72 182 ARG A CA 1
ATOM 1443 C C . ARG A 1 182 ? 11.925 0.052 35.741 1.00 39.72 182 ARG A C 1
ATOM 1445 O O . ARG A 1 182 ? 11.419 -0.180 34.621 1.00 39.72 182 ARG A O 1
#

Organism: Ciona savignyi (NCBI:txid51511)